Protein AF-A0A0G1R206-F1 (afdb_monomer_lite)

Structure (mmCIF, N/CA/C/O backbone):
data_AF-A0A0G1R206-F1
#
_entry.id   AF-A0A0G1R206-F1
#
loop_
_atom_site.group_PDB
_atom_site.id
_atom_site.type_symbol
_atom_site.label_atom_id
_atom_site.label_alt_id
_atom_site.label_comp_id
_atom_site.label_asym_id
_atom_site.label_entity_id
_atom_site.label_seq_id
_atom_site.pdbx_PDB_ins_code
_atom_site.Cartn_x
_atom_site.Cartn_y
_atom_site.Cartn_z
_atom_site.occupancy
_atom_site.B_iso_or_equiv
_atom_site.auth_seq_id
_atom_site.auth_comp_id
_atom_site.auth_asym_id
_atom_site.auth_atom_id
_atom_site.pdbx_PDB_model_num
ATOM 1 N N . MET A 1 1 ? -3.885 4.492 -8.298 1.00 53.81 1 MET A N 1
ATOM 2 C CA . MET A 1 1 ? -3.121 3.381 -7.678 1.00 53.81 1 MET A CA 1
ATOM 3 C C . MET A 1 1 ? -3.543 3.059 -6.242 1.00 53.81 1 MET A C 1
ATOM 5 O O . MET A 1 1 ? -3.027 2.108 -5.685 1.00 53.81 1 MET A O 1
ATOM 9 N N . VAL A 1 2 ? -4.567 3.716 -5.691 1.00 55.09 2 VAL A N 1
ATOM 10 C CA . VAL A 1 2 ? -5.422 3.139 -4.640 1.00 55.09 2 VAL A CA 1
ATOM 11 C C . VAL A 1 2 ? -6.850 3.320 -5.146 1.00 55.09 2 VAL A C 1
ATOM 13 O O . VAL A 1 2 ? -7.482 4.339 -4.912 1.00 55.09 2 VAL A O 1
ATOM 16 N N . HIS A 1 3 ? -7.275 2.417 -6.021 1.00 57.59 3 HIS A N 1
ATOM 17 C CA . HIS A 1 3 ? -8.615 2.390 -6.610 1.00 57.59 3 HIS A CA 1
ATOM 18 C C . HIS A 1 3 ? -9.048 0.931 -6.710 1.00 57.59 3 HIS A C 1
ATOM 20 O O . HIS A 1 3 ? -8.203 0.035 -6.691 1.00 57.59 3 HIS A O 1
ATOM 26 N N . GLY A 1 4 ? -10.354 0.695 -6.816 1.00 80.69 4 GLY A N 1
ATOM 27 C CA . GLY A 1 4 ? -10.894 -0.659 -6.776 1.00 80.69 4 GLY A CA 1
ATOM 28 C C . GLY A 1 4 ? -10.734 -1.259 -5.383 1.00 80.69 4 GLY A C 1
ATOM 29 O O . GLY A 1 4 ? -11.079 -0.621 -4.392 1.00 80.69 4 GLY A O 1
ATOM 30 N N . GLU A 1 5 ? -10.208 -2.475 -5.311 1.00 85.44 5 GLU A N 1
ATOM 31 C CA . GLU A 1 5 ? -10.139 -3.257 -4.074 1.00 85.44 5 GLU A CA 1
ATOM 32 C C . GLU A 1 5 ? -9.346 -2.565 -2.956 1.00 85.44 5 GLU A C 1
ATOM 34 O O . GLU A 1 5 ? -9.823 -2.503 -1.831 1.00 85.44 5 GLU A O 1
ATOM 39 N N . TYR A 1 6 ? -8.196 -1.949 -3.261 1.00 90.31 6 TYR A N 1
ATOM 40 C CA . TYR A 1 6 ? -7.359 -1.300 -2.237 1.00 90.31 6 TYR A CA 1
ATOM 41 C C . TYR A 1 6 ? -8.067 -0.098 -1.602 1.00 90.31 6 TYR A C 1
ATOM 43 O O . TYR A 1 6 ? -7.961 0.121 -0.401 1.00 90.31 6 TYR A O 1
ATOM 51 N N . GLY A 1 7 ? -8.805 0.674 -2.410 1.00 89.12 7 GLY A N 1
ATOM 52 C CA . GLY A 1 7 ? -9.569 1.825 -1.924 1.00 89.12 7 GLY A CA 1
ATOM 53 C C . GLY A 1 7 ? -10.706 1.399 -1.002 1.00 89.12 7 GLY A C 1
ATOM 54 O O . GLY A 1 7 ? -10.823 1.941 0.090 1.00 89.12 7 GLY A O 1
ATOM 55 N N . LYS A 1 8 ? -11.463 0.368 -1.400 1.00 92.06 8 LYS A N 1
ATOM 56 C CA . LYS A 1 8 ? -12.545 -0.195 -0.581 1.00 92.06 8 LYS A CA 1
ATOM 57 C C . LYS A 1 8 ? -12.030 -0.695 0.769 1.00 92.06 8 LYS A C 1
ATOM 59 O O . LYS A 1 8 ? -12.583 -0.333 1.798 1.00 92.06 8 LYS A O 1
ATOM 64 N N . THR A 1 9 ? -10.927 -1.446 0.778 1.00 94.00 9 THR A N 1
ATOM 65 C CA . THR A 1 9 ? -10.320 -1.932 2.026 1.00 94.00 9 THR A CA 1
ATOM 66 C C . THR A 1 9 ? -9.914 -0.783 2.949 1.00 94.00 9 THR A C 1
ATOM 68 O O . THR A 1 9 ? -10.171 -0.847 4.149 1.00 94.00 9 THR A O 1
ATOM 71 N N . LEU A 1 10 ? -9.306 0.283 2.414 1.00 94.19 10 LEU A N 1
ATOM 72 C CA . LEU A 1 10 ? -8.959 1.457 3.220 1.00 94.19 10 LEU A CA 1
ATOM 73 C C . LEU A 1 10 ? -10.197 2.174 3.760 1.00 94.19 10 LEU A C 1
ATOM 75 O O . LEU A 1 10 ? -10.203 2.550 4.925 1.00 94.19 10 LEU A O 1
ATOM 79 N N . GLU A 1 11 ? -11.242 2.345 2.950 1.00 93.62 11 GLU A N 1
ATOM 80 C CA . GLU A 1 11 ? -12.502 2.952 3.396 1.00 93.62 11 GLU A CA 1
ATOM 81 C C . GLU A 1 11 ? -13.126 2.175 4.558 1.00 93.62 11 GLU A C 1
ATOM 83 O O . GLU A 1 11 ? -13.540 2.781 5.547 1.00 93.62 11 GLU A O 1
ATOM 88 N N . GLU A 1 12 ? -13.137 0.843 4.480 1.00 94.94 12 GLU A N 1
ATOM 89 C CA . GLU A 1 12 ? -13.622 -0.010 5.564 1.00 94.94 12 GLU A CA 1
ATOM 90 C C . GLU A 1 12 ? -12.783 0.155 6.837 1.00 94.94 12 GLU A C 1
ATOM 92 O O . GLU A 1 12 ? -13.338 0.363 7.917 1.00 94.94 12 GLU A O 1
ATOM 97 N N . VAL A 1 13 ? -11.452 0.128 6.716 1.00 94.94 13 VAL A N 1
ATOM 98 C CA . VAL A 1 13 ? -10.538 0.324 7.854 1.00 94.94 13 VAL A CA 1
ATOM 99 C C . VAL A 1 13 ? -10.735 1.698 8.485 1.00 94.94 13 VAL A C 1
ATOM 101 O O . VAL A 1 13 ? -10.898 1.799 9.699 1.00 94.94 13 VAL A O 1
ATOM 104 N N . PHE A 1 14 ? -10.781 2.760 7.682 1.00 94.75 14 PHE A N 1
ATOM 105 C CA . PHE A 1 14 ? -10.981 4.119 8.181 1.00 94.75 14 PHE A CA 1
ATOM 106 C C . PHE A 1 14 ? -12.356 4.310 8.815 1.00 94.75 14 PHE A C 1
ATOM 108 O O . PHE A 1 14 ? -12.480 5.084 9.761 1.00 94.75 14 PHE A O 1
ATOM 115 N N . GLY A 1 15 ? -13.376 3.602 8.323 1.00 93.50 15 GLY A N 1
ATOM 116 C CA . GLY A 1 15 ? -14.697 3.566 8.938 1.00 93.50 15 GLY A CA 1
ATOM 117 C C . GLY A 1 15 ? -14.671 2.934 10.329 1.00 93.50 15 GLY A C 1
ATOM 118 O O . GLY A 1 15 ? -15.277 3.475 11.250 1.00 93.50 15 GLY A O 1
ATOM 119 N N . VAL A 1 16 ? -13.929 1.836 10.513 1.00 94.06 16 VAL A N 1
ATOM 120 C CA . VAL A 1 16 ? -13.759 1.213 11.838 1.00 94.06 16 VAL A CA 1
ATOM 121 C C . VAL A 1 16 ? -12.960 2.112 12.784 1.00 94.06 16 VAL A C 1
ATOM 123 O O . VAL A 1 16 ? -13.317 2.229 13.954 1.00 94.06 16 VAL A O 1
ATOM 126 N N . LEU A 1 17 ? -11.930 2.789 12.273 1.00 91.69 17 LEU A N 1
ATOM 127 C CA . LEU A 1 17 ? -11.118 3.752 13.025 1.00 91.69 17 LEU A CA 1
ATOM 128 C C . LEU A 1 17 ? -11.813 5.108 13.250 1.00 91.69 17 LEU A C 1
ATOM 130 O O . LEU A 1 17 ? -11.269 5.950 13.953 1.00 91.69 17 LEU A O 1
ATOM 134 N N . GLN A 1 18 ? -12.994 5.323 12.657 1.00 91.56 18 GLN A N 1
ATOM 135 C CA . GLN A 1 18 ? -13.769 6.567 12.733 1.00 91.56 18 GLN A CA 1
ATOM 136 C C . GLN A 1 18 ? -12.977 7.825 12.330 1.00 91.56 18 GLN A C 1
ATOM 138 O O . GLN A 1 18 ? -13.178 8.903 12.885 1.00 91.56 18 GLN A O 1
ATOM 143 N N . LEU A 1 19 ? -12.086 7.700 11.341 1.00 92.44 19 LEU A N 1
ATOM 144 C CA . LEU A 1 19 ? -11.276 8.828 10.875 1.00 92.44 19 LEU A CA 1
ATOM 145 C C . LEU A 1 19 ? -12.147 9.903 10.213 1.00 92.44 19 LEU A C 1
ATOM 147 O O . LEU A 1 19 ? -13.069 9.597 9.450 1.00 92.44 19 LEU A O 1
ATOM 151 N N . SER A 1 20 ? -11.803 11.169 10.429 1.00 92.50 20 SER A N 1
ATOM 152 C CA . SER A 1 20 ? -12.373 12.297 9.692 1.00 92.50 20 SER A CA 1
ATOM 153 C C . SER A 1 20 ? -11.952 12.286 8.217 1.00 92.50 20 SER A C 1
ATOM 155 O O . SER A 1 20 ? -10.951 11.682 7.836 1.00 92.50 20 SER A O 1
ATOM 157 N N . GLU A 1 21 ? -12.671 13.009 7.355 1.00 89.62 21 GLU A N 1
ATOM 158 C CA . GLU A 1 21 ? -12.316 13.116 5.928 1.00 89.62 21 GLU A CA 1
ATOM 159 C C . GLU A 1 21 ? -10.913 13.704 5.694 1.00 89.62 21 GLU A C 1
ATOM 161 O O . GLU A 1 21 ? -10.198 13.285 4.779 1.00 89.62 21 GLU A O 1
ATOM 166 N N . ALA A 1 22 ? -10.483 14.639 6.547 1.00 89.88 22 ALA A N 1
ATOM 167 C CA . ALA A 1 22 ? -9.135 15.200 6.490 1.00 89.88 22 ALA A CA 1
ATOM 168 C C . ALA A 1 22 ? -8.071 14.132 6.798 1.00 89.88 22 ALA A C 1
ATOM 170 O O . ALA A 1 22 ? -7.089 14.002 6.060 1.00 89.88 22 ALA A O 1
ATOM 171 N N . GLU A 1 23 ? -8.296 13.322 7.835 1.00 91.19 23 GLU A N 1
ATOM 172 C CA . GLU A 1 23 ? -7.420 12.205 8.192 1.00 91.19 23 GLU A CA 1
ATOM 173 C C . GLU A 1 23 ? -7.421 11.129 7.108 1.00 91.19 23 GLU A C 1
ATOM 175 O O . GLU A 1 23 ? -6.351 10.666 6.714 1.00 91.19 23 GLU A O 1
ATOM 180 N N . LYS A 1 24 ? -8.587 10.764 6.561 1.00 92.00 24 LYS A N 1
ATOM 181 C CA . LYS A 1 24 ? -8.689 9.805 5.452 1.00 92.00 24 LYS A CA 1
ATOM 182 C C . LYS A 1 24 ? -7.838 10.243 4.270 1.00 92.00 24 LYS A C 1
ATOM 184 O O . LYS A 1 24 ? -7.053 9.448 3.762 1.00 92.00 24 LYS A O 1
ATOM 189 N N . LYS A 1 25 ? -7.929 11.511 3.856 1.00 89.69 25 LYS A N 1
ATOM 190 C CA . LYS A 1 25 ? -7.132 12.036 2.739 1.00 89.69 25 LYS A CA 1
ATOM 191 C C . LYS A 1 25 ? -5.628 11.918 3.007 1.00 89.69 25 LYS A C 1
ATOM 193 O O . LYS A 1 25 ? -4.903 11.408 2.153 1.00 89.69 25 LYS A O 1
ATOM 198 N N . GLY A 1 26 ? -5.175 12.326 4.195 1.00 88.62 26 GLY A N 1
ATOM 199 C CA . GLY A 1 26 ? -3.769 12.205 4.592 1.00 88.62 26 GLY A CA 1
ATOM 200 C C . GLY A 1 26 ? -3.283 10.753 4.607 1.00 88.62 26 GLY A C 1
ATOM 201 O O . GLY A 1 26 ? -2.226 10.442 4.057 1.00 88.62 26 GLY A O 1
ATOM 202 N N . ASN A 1 27 ? -4.090 9.841 5.155 1.00 90.50 27 ASN A N 1
ATOM 203 C CA . ASN A 1 27 ? -3.764 8.419 5.216 1.00 90.50 27 ASN A CA 1
ATOM 204 C C . ASN A 1 27 ? -3.758 7.764 3.826 1.00 90.50 27 ASN A C 1
ATOM 206 O O . ASN A 1 27 ? -2.860 6.985 3.525 1.00 90.50 27 ASN A O 1
ATOM 210 N N . ILE A 1 28 ? -4.688 8.110 2.932 1.00 90.88 28 ILE A N 1
ATOM 211 C CA . ILE A 1 28 ? -4.677 7.622 1.543 1.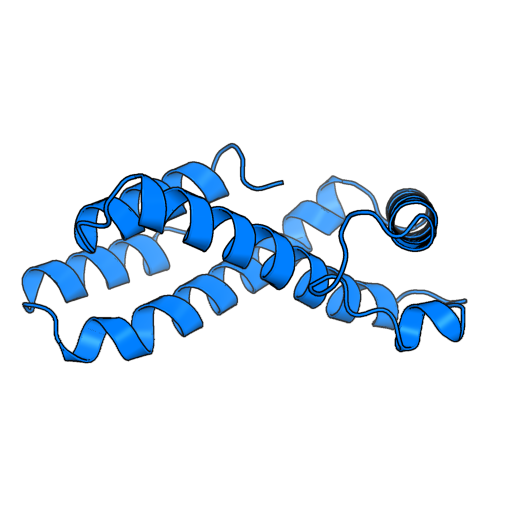00 90.88 28 ILE A CA 1
ATOM 212 C C . ILE A 1 28 ? -3.373 8.009 0.843 1.00 90.88 28 ILE A C 1
ATOM 214 O O . ILE A 1 28 ? -2.775 7.184 0.148 1.00 90.88 28 ILE A O 1
ATOM 218 N N . ASP A 1 29 ? -2.926 9.254 1.004 1.00 87.81 29 ASP A N 1
ATOM 219 C CA . ASP A 1 29 ? -1.687 9.712 0.379 1.00 87.81 29 ASP A CA 1
ATOM 220 C C . ASP A 1 29 ? -0.451 9.056 1.008 1.00 87.81 29 ASP A C 1
ATOM 222 O O . ASP A 1 29 ? 0.470 8.684 0.274 1.00 87.81 29 ASP A O 1
ATOM 226 N N . PHE A 1 30 ? -0.470 8.797 2.319 1.00 88.88 30 PHE A N 1
ATOM 227 C CA . PHE A 1 30 ? 0.515 7.937 2.978 1.00 88.88 30 PHE A CA 1
ATOM 228 C C . PHE A 1 30 ? 0.556 6.536 2.346 1.00 88.88 30 PHE A C 1
ATOM 230 O O . PHE A 1 30 ? 1.619 6.108 1.894 1.00 88.88 30 PHE A O 1
ATOM 237 N N . PHE A 1 31 ? -0.585 5.850 2.220 1.00 91.44 31 PHE A N 1
ATOM 238 C CA . PHE A 1 31 ? -0.657 4.505 1.635 1.00 91.44 31 PHE A CA 1
ATOM 239 C C . PHE A 1 31 ? -0.173 4.475 0.185 1.00 91.44 31 PHE A C 1
ATOM 241 O O . PHE A 1 31 ? 0.570 3.569 -0.190 1.00 91.44 31 PHE A O 1
ATOM 248 N N . LYS A 1 32 ? -0.533 5.472 -0.635 1.00 88.00 32 LYS A N 1
ATOM 249 C CA . LYS A 1 32 ? -0.035 5.585 -2.016 1.00 88.00 32 LYS A CA 1
ATOM 250 C C . LYS A 1 32 ? 1.489 5.683 -2.054 1.00 88.00 32 LYS A C 1
ATOM 252 O O . LYS A 1 32 ? 2.118 4.948 -2.811 1.00 88.00 32 LYS A O 1
ATOM 257 N N . ARG A 1 33 ? 2.074 6.585 -1.257 1.00 87.62 33 ARG A N 1
ATOM 258 C CA . ARG A 1 33 ? 3.527 6.820 -1.215 1.00 87.62 33 ARG A CA 1
ATOM 259 C C . ARG A 1 33 ? 4.271 5.599 -0.687 1.00 87.62 33 ARG A C 1
ATOM 261 O O . ARG A 1 33 ? 5.238 5.159 -1.304 1.00 87.62 33 ARG A O 1
ATOM 268 N N . ARG A 1 34 ? 3.787 5.024 0.415 1.00 89.81 34 ARG A N 1
ATOM 269 C CA . ARG A 1 34 ? 4.373 3.843 1.052 1.00 89.81 34 ARG A CA 1
ATOM 270 C C . ARG A 1 34 ? 4.326 2.635 0.124 1.00 89.81 34 ARG A C 1
ATOM 272 O O . ARG A 1 34 ? 5.364 2.030 -0.113 1.00 89.81 34 ARG A O 1
ATOM 279 N N . LEU A 1 35 ? 3.167 2.338 -0.466 1.00 90.94 35 LEU A N 1
ATOM 280 C CA . LEU A 1 35 ? 3.020 1.215 -1.391 1.00 90.94 35 LEU A CA 1
ATOM 281 C C . LEU A 1 35 ? 3.874 1.394 -2.650 1.00 90.94 35 LEU A C 1
ATOM 283 O O . LEU A 1 35 ? 4.485 0.432 -3.102 1.00 90.94 35 LEU A O 1
ATOM 287 N N . ALA A 1 36 ? 3.941 2.606 -3.209 1.00 88.31 36 ALA A N 1
ATOM 288 C CA . ALA A 1 36 ? 4.793 2.881 -4.363 1.00 88.31 36 ALA A CA 1
ATOM 289 C C . ALA A 1 36 ? 6.281 2.674 -4.036 1.00 88.31 36 ALA A C 1
ATOM 291 O O . ALA A 1 36 ? 7.008 2.107 -4.847 1.00 88.31 36 ALA A O 1
ATOM 292 N N . ASN A 1 37 ? 6.719 3.078 -2.841 1.00 89.88 37 ASN A N 1
ATOM 293 C CA . ASN A 1 37 ? 8.085 2.864 -2.377 1.00 89.88 37 ASN A CA 1
ATOM 294 C C . ASN A 1 37 ? 8.397 1.379 -2.143 1.00 89.88 37 ASN A C 1
ATOM 296 O O . ASN A 1 37 ? 9.407 0.888 -2.630 1.00 89.88 37 ASN A O 1
ATOM 300 N N . GLU A 1 38 ? 7.529 0.649 -1.439 1.00 91.00 38 GLU A N 1
ATOM 301 C CA . GLU A 1 38 ? 7.699 -0.796 -1.223 1.00 91.00 38 GLU A CA 1
ATOM 302 C C . GLU A 1 38 ? 7.707 -1.558 -2.553 1.00 91.00 38 GLU A C 1
ATOM 304 O O . GLU A 1 38 ? 8.546 -2.431 -2.759 1.00 91.00 38 GLU A O 1
ATOM 309 N N . LEU A 1 39 ? 6.821 -1.194 -3.486 1.00 91.75 39 LEU A N 1
ATOM 310 C CA . LEU A 1 39 ? 6.788 -1.802 -4.812 1.00 91.75 39 LEU A CA 1
ATOM 311 C C . LEU A 1 39 ? 8.066 -1.498 -5.595 1.00 91.75 39 LEU A C 1
ATOM 313 O O . LEU A 1 39 ? 8.601 -2.409 -6.213 1.00 91.75 39 LEU A O 1
ATOM 317 N N . TRP A 1 40 ? 8.577 -0.262 -5.544 1.00 90.50 40 TRP A N 1
ATOM 318 C CA . TRP A 1 40 ? 9.868 0.092 -6.140 1.00 90.50 40 TRP A CA 1
ATOM 319 C C . TRP A 1 40 ? 11.000 -0.771 -5.576 1.00 90.50 40 TRP A C 1
ATOM 321 O O . TRP A 1 40 ? 11.749 -1.378 -6.338 1.00 90.50 40 TRP A O 1
ATOM 331 N N . LEU A 1 41 ? 11.091 -0.879 -4.248 1.00 89.75 41 LEU A N 1
ATOM 332 C CA . LEU A 1 41 ? 12.101 -1.695 -3.574 1.00 89.75 41 LEU A CA 1
ATOM 333 C C . L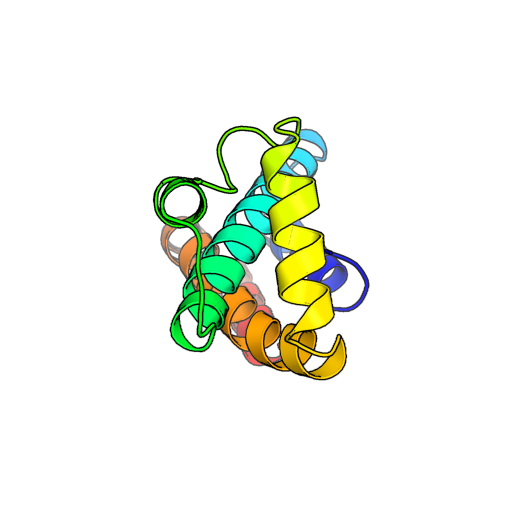EU A 1 41 ? 11.984 -3.188 -3.904 1.00 89.75 41 LEU A C 1
ATOM 335 O O . LEU A 1 41 ? 12.999 -3.885 -3.884 1.00 89.75 41 LEU A O 1
ATOM 339 N N . ASP A 1 42 ? 10.779 -3.684 -4.180 1.00 92.62 42 ASP A N 1
ATOM 340 C CA . ASP A 1 42 ? 10.554 -5.053 -4.638 1.00 92.62 42 ASP A CA 1
ATOM 341 C C . ASP A 1 42 ? 11.031 -5.250 -6.080 1.00 92.62 42 ASP A C 1
ATOM 343 O O . ASP A 1 42 ? 11.903 -6.080 -6.327 1.00 92.62 42 ASP A O 1
ATOM 347 N N . VAL A 1 43 ? 10.520 -4.451 -7.023 1.00 92.00 43 VAL A N 1
ATOM 348 C CA . VAL A 1 43 ? 10.790 -4.660 -8.453 1.00 92.00 43 VAL A CA 1
ATOM 349 C C . VAL A 1 43 ? 12.223 -4.320 -8.842 1.00 92.00 43 VAL A C 1
ATOM 351 O O . VAL A 1 43 ? 12.772 -4.966 -9.730 1.00 92.00 43 VAL A O 1
ATOM 354 N N . LYS A 1 44 ? 12.871 -3.361 -8.163 1.00 88.88 44 LYS A N 1
ATOM 355 C CA . LYS A 1 44 ? 14.247 -2.960 -8.492 1.00 88.88 44 LYS A CA 1
ATOM 356 C C . LYS A 1 44 ? 15.253 -4.101 -8.345 1.00 88.88 44 LYS A C 1
ATOM 358 O O . LYS A 1 44 ? 16.271 -4.094 -9.023 1.00 88.88 44 LYS A O 1
ATOM 363 N N . LYS A 1 45 ? 14.962 -5.090 -7.490 1.00 89.44 45 LYS A N 1
ATOM 364 C CA . LYS A 1 45 ? 15.810 -6.278 -7.290 1.00 89.44 45 LYS A CA 1
ATOM 365 C C . LYS A 1 45 ? 15.909 -7.141 -8.547 1.00 89.44 45 LYS A C 1
ATOM 367 O O . LYS A 1 45 ? 16.913 -7.818 -8.735 1.00 89.44 45 LYS A O 1
ATOM 372 N N . ASP A 1 46 ? 14.877 -7.094 -9.386 1.00 90.38 46 ASP A N 1
ATOM 373 C CA . ASP A 1 46 ? 14.781 -7.874 -10.618 1.00 90.38 46 ASP A CA 1
ATOM 374 C C . ASP A 1 46 ? 15.176 -7.054 -11.859 1.00 90.38 46 ASP A C 1
ATOM 376 O O . ASP A 1 46 ? 15.310 -7.604 -12.954 1.00 90.38 46 ASP A O 1
ATOM 380 N N . MET A 1 47 ? 15.380 -5.741 -11.705 1.00 89.00 47 MET A N 1
ATOM 381 C CA . MET A 1 47 ? 15.793 -4.857 -12.792 1.00 89.00 47 MET A CA 1
ATOM 382 C C . MET A 1 47 ? 17.290 -4.994 -13.058 1.00 89.00 47 MET A C 1
ATOM 384 O O . MET A 1 47 ? 18.124 -4.871 -12.163 1.00 89.00 47 MET A O 1
ATOM 388 N N . LYS A 1 48 ? 17.656 -5.195 -14.326 1.00 82.88 48 LYS A N 1
ATOM 389 C CA . LYS A 1 48 ? 19.059 -5.420 -14.719 1.00 82.88 48 LYS A CA 1
ATOM 390 C C . LYS A 1 48 ? 19.917 -4.155 -14.717 1.00 82.88 48 LYS A C 1
ATOM 392 O O . LYS A 1 48 ? 21.137 -4.259 -14.642 1.00 82.88 48 LYS A O 1
ATOM 397 N N . ASN A 1 49 ? 19.310 -2.979 -14.873 1.00 84.06 49 ASN A N 1
ATOM 398 C CA . ASN A 1 49 ? 20.037 -1.719 -15.013 1.00 84.06 49 ASN A CA 1
ATOM 399 C C . ASN A 1 49 ? 19.295 -0.577 -14.311 1.00 84.06 49 ASN A C 1
ATOM 401 O O . ASN A 1 49 ? 18.614 0.235 -14.944 1.00 84.06 49 ASN A O 1
ATOM 405 N N . VAL A 1 50 ? 19.418 -0.549 -12.984 1.00 84.38 50 VAL A N 1
ATOM 406 C CA . VAL A 1 50 ? 18.897 0.528 -12.139 1.00 84.38 50 VAL A CA 1
ATOM 407 C C . VAL A 1 50 ? 19.921 1.670 -12.113 1.00 84.38 50 VAL A C 1
ATOM 409 O O . VAL A 1 50 ? 21.054 1.459 -11.680 1.00 84.38 50 VAL A O 1
ATOM 412 N N . PRO A 1 51 ? 19.571 2.885 -12.574 1.00 84.50 51 PRO A N 1
ATOM 413 C CA . PRO A 1 51 ? 20.465 4.032 -12.462 1.00 84.50 51 PRO A CA 1
ATOM 414 C C . PRO A 1 51 ? 20.789 4.348 -10.998 1.00 84.50 51 PRO A C 1
ATOM 416 O O . PRO A 1 51 ? 19.899 4.294 -10.154 1.00 84.50 51 PRO A O 1
ATOM 419 N N . ALA A 1 52 ? 22.018 4.780 -10.701 1.00 84.62 52 ALA A N 1
ATOM 420 C CA . ALA A 1 52 ? 22.429 5.116 -9.331 1.00 84.62 52 ALA A CA 1
ATOM 421 C C . ALA A 1 52 ? 21.504 6.154 -8.662 1.00 84.62 52 ALA A C 1
ATOM 423 O O . ALA A 1 52 ? 21.162 6.021 -7.493 1.00 84.62 52 ALA A O 1
ATOM 424 N N . TRP A 1 53 ? 21.005 7.136 -9.423 1.00 83.75 53 TRP A N 1
ATOM 425 C CA . TRP A 1 53 ? 20.051 8.122 -8.903 1.00 83.75 53 TRP A CA 1
ATOM 426 C C . TRP A 1 53 ? 18.718 7.503 -8.457 1.00 83.75 53 TRP A C 1
ATOM 428 O O . TRP A 1 53 ? 18.029 8.084 -7.624 1.00 83.75 53 TRP A O 1
ATOM 438 N N . ALA A 1 54 ? 18.331 6.351 -9.016 1.00 82.81 54 ALA A N 1
ATOM 439 C CA . ALA A 1 54 ? 17.093 5.655 -8.677 1.00 82.81 54 ALA A CA 1
ATOM 440 C C . ALA A 1 54 ? 17.225 4.853 -7.372 1.00 82.81 54 ALA A C 1
ATOM 442 O O . ALA A 1 54 ? 16.221 4.599 -6.705 1.00 82.81 54 ALA A O 1
ATOM 443 N N . GLU A 1 55 ? 18.452 4.498 -6.976 1.00 76.19 55 GLU A N 1
ATOM 444 C CA . GLU A 1 55 ? 18.73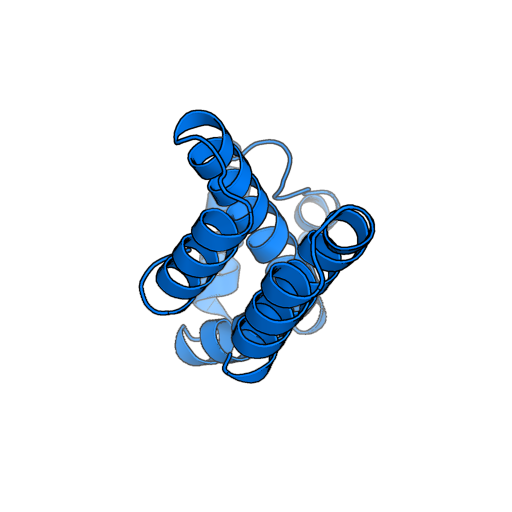0 3.882 -5.671 1.00 76.19 55 GLU A CA 1
ATOM 445 C C . GLU A 1 55 ? 18.486 4.862 -4.521 1.00 76.19 55 GLU A C 1
ATOM 447 O O . GLU A 1 55 ? 17.954 4.484 -3.478 1.00 76.19 55 GLU A O 1
ATOM 452 N N . GLU A 1 56 ? 18.826 6.133 -4.736 1.00 76.62 56 GLU A N 1
ATOM 453 C CA . GLU A 1 56 ? 18.673 7.215 -3.759 1.00 76.62 56 GLU A CA 1
ATOM 454 C C . GLU A 1 56 ? 17.264 7.825 -3.760 1.00 76.62 56 GLU A C 1
ATOM 456 O O . GLU A 1 56 ? 16.906 8.608 -2.875 1.00 76.62 56 GLU A O 1
ATOM 461 N N . LEU A 1 57 ? 16.442 7.473 -4.754 1.00 76.19 57 LEU A N 1
ATOM 462 C CA . LEU A 1 57 ? 15.136 8.078 -4.948 1.00 76.19 57 LEU A CA 1
ATOM 463 C C . LEU A 1 57 ? 14.130 7.539 -3.923 1.00 76.19 57 LEU A C 1
ATOM 465 O O . LEU A 1 57 ? 13.566 6.452 -4.065 1.00 76.19 57 LEU A O 1
ATOM 469 N N . GLN A 1 58 ? 13.850 8.336 -2.895 1.00 69.25 58 GLN A N 1
ATOM 470 C CA . GLN A 1 58 ? 12.739 8.067 -1.990 1.00 69.25 58 GLN A CA 1
ATOM 471 C C . GLN A 1 58 ? 11.426 8.500 -2.646 1.00 69.25 58 GLN A C 1
ATOM 473 O O . GLN A 1 58 ? 11.065 9.677 -2.637 1.00 69.25 58 GLN A O 1
ATOM 478 N N . VAL A 1 59 ? 10.660 7.528 -3.151 1.00 68.19 59 VAL A N 1
ATOM 479 C CA . VAL A 1 59 ? 9.348 7.752 -3.797 1.00 68.19 59 VAL A CA 1
ATOM 480 C C . VAL A 1 59 ? 8.349 8.458 -2.860 1.00 68.19 59 VAL A C 1
ATOM 482 O O . VAL A 1 59 ? 7.365 9.047 -3.304 1.00 68.19 59 VAL A O 1
ATOM 485 N N . MET A 1 60 ? 8.614 8.447 -1.550 1.00 62.44 60 MET A N 1
ATOM 486 C CA . MET A 1 60 ? 7.790 9.098 -0.534 1.00 62.44 60 MET A CA 1
ATOM 487 C C . MET A 1 60 ? 8.004 10.617 -0.407 1.00 62.44 60 MET A C 1
ATOM 489 O O . MET A 1 60 ? 7.127 11.279 0.153 1.00 62.44 60 MET A O 1
ATOM 493 N N . ALA A 1 61 ? 9.121 11.174 -0.890 1.00 59.59 61 ALA A N 1
ATOM 494 C CA . ALA A 1 61 ? 9.530 12.543 -0.558 1.00 59.59 61 ALA A CA 1
ATOM 495 C C . ALA A 1 61 ? 8.909 13.611 -1.477 1.00 59.59 61 ALA A C 1
ATOM 497 O O . ALA A 1 61 ? 8.277 14.542 -0.980 1.00 59.59 61 ALA A O 1
ATOM 498 N N . ASP A 1 62 ? 9.011 13.456 -2.799 1.00 68.56 62 ASP A N 1
ATOM 499 C CA . ASP A 1 62 ? 8.594 14.492 -3.750 1.00 68.56 62 ASP A CA 1
ATOM 500 C C . ASP A 1 62 ? 7.970 13.901 -5.018 1.00 68.56 62 ASP A C 1
ATOM 502 O O . ASP A 1 62 ? 8.667 13.492 -5.939 1.00 68.56 62 ASP A O 1
ATOM 506 N N . THR A 1 63 ? 6.637 13.893 -5.093 1.00 67.88 63 THR A N 1
ATOM 507 C CA . THR A 1 63 ? 5.894 13.394 -6.262 1.00 67.88 63 THR A CA 1
ATOM 508 C C . THR A 1 63 ? 5.999 14.293 -7.499 1.00 67.88 63 THR A C 1
ATOM 510 O O . THR A 1 63 ? 5.497 13.908 -8.554 1.00 67.88 63 THR A O 1
ATOM 513 N N . SER A 1 64 ? 6.586 15.488 -7.374 1.00 74.12 64 SER A N 1
ATOM 514 C CA . SER A 1 64 ? 6.807 16.421 -8.484 1.00 74.12 64 SER A CA 1
ATOM 515 C C . SER A 1 64 ? 8.165 16.239 -9.168 1.00 74.12 64 SER A C 1
ATOM 517 O O . SER A 1 64 ? 8.396 16.827 -10.224 1.00 74.12 64 SER A O 1
ATOM 519 N N . ASP A 1 65 ? 9.030 15.377 -8.621 1.00 79.38 65 ASP A N 1
ATOM 520 C CA . ASP A 1 65 ? 10.336 15.089 -9.200 1.00 79.38 65 ASP A CA 1
ATOM 521 C C . ASP A 1 65 ? 10.190 14.449 -10.599 1.00 79.38 65 ASP A C 1
ATOM 523 O O . ASP A 1 65 ? 9.615 13.359 -10.730 1.00 79.38 65 ASP A O 1
ATOM 527 N N . PRO A 1 66 ? 10.727 15.067 -11.669 1.00 82.00 66 PRO A N 1
ATOM 528 C CA . PRO A 1 66 ? 10.649 14.515 -13.021 1.00 82.00 66 PRO A CA 1
ATOM 529 C C . PRO A 1 66 ? 11.309 13.132 -13.148 1.00 82.00 66 PRO A C 1
ATOM 531 O O . PRO A 1 66 ? 10.902 12.330 -13.995 1.00 82.00 66 PRO A O 1
ATOM 534 N N . ARG A 1 67 ? 12.268 12.798 -12.274 1.00 86.06 67 ARG A N 1
ATOM 535 C CA . ARG A 1 67 ? 12.915 11.479 -12.219 1.00 86.06 67 ARG A CA 1
ATOM 536 C C . ARG A 1 67 ? 11.939 10.371 -11.831 1.00 86.06 67 ARG A C 1
ATOM 538 O O . ARG A 1 67 ? 12.104 9.239 -12.281 1.00 86.06 67 ARG A O 1
ATOM 545 N N . LEU A 1 68 ? 10.869 10.676 -11.087 1.00 83.44 68 LEU A N 1
ATOM 546 C CA . LEU A 1 68 ? 9.807 9.701 -10.808 1.00 83.44 68 LEU A CA 1
ATOM 547 C C . LEU A 1 68 ? 9.036 9.308 -12.066 1.00 83.44 68 LEU A C 1
ATOM 549 O O . LEU A 1 68 ? 8.631 8.153 -12.200 1.00 83.44 68 LEU A O 1
ATOM 553 N N . MET A 1 69 ? 8.831 10.241 -13.001 1.00 84.44 69 MET A N 1
ATOM 554 C CA . MET A 1 69 ? 8.185 9.909 -14.271 1.00 84.44 69 MET A CA 1
ATOM 555 C C . MET A 1 69 ? 9.071 8.995 -15.113 1.00 84.44 69 MET A C 1
ATOM 557 O O . MET A 1 69 ? 8.563 8.050 -15.718 1.00 84.44 69 MET A O 1
ATOM 561 N N . GLU A 1 70 ? 10.381 9.250 -15.145 1.00 88.38 70 GLU A N 1
ATOM 562 C CA . GLU A 1 70 ? 11.329 8.362 -15.821 1.00 88.38 70 GLU A CA 1
ATOM 563 C C . GLU A 1 70 ? 11.343 6.972 -15.172 1.00 88.38 70 GLU A C 1
ATOM 565 O O . GLU A 1 70 ? 11.212 5.966 -15.871 1.00 88.38 70 GLU A O 1
ATOM 570 N N . LEU A 1 71 ? 11.417 6.915 -13.841 1.00 88.38 71 LEU A N 1
ATOM 571 C CA . LEU A 1 71 ? 11.386 5.671 -13.078 1.00 88.38 71 LEU A CA 1
ATOM 572 C C . LEU A 1 71 ? 10.128 4.855 -13.385 1.00 88.38 71 LEU A C 1
ATOM 574 O O . LEU A 1 71 ? 10.209 3.670 -13.704 1.00 88.38 71 LEU A O 1
ATOM 578 N N . LYS A 1 72 ? 8.964 5.510 -13.360 1.00 87.25 72 LYS A N 1
ATOM 579 C CA . LYS A 1 72 ? 7.687 4.879 -13.686 1.00 87.25 72 LYS A CA 1
ATOM 580 C C . LYS A 1 72 ? 7.698 4.283 -15.093 1.00 87.25 72 LYS A C 1
ATOM 582 O O . LYS A 1 72 ? 7.284 3.140 -15.255 1.00 87.25 72 LYS A O 1
ATOM 587 N N . LYS A 1 73 ? 8.189 5.021 -16.096 1.00 88.88 73 LYS A N 1
ATOM 588 C CA . LYS A 1 73 ? 8.272 4.523 -17.479 1.00 88.88 73 LYS A CA 1
ATOM 589 C C . LYS A 1 73 ? 9.170 3.294 -17.593 1.00 88.88 73 LYS A C 1
ATOM 591 O O . LYS A 1 73 ? 8.822 2.371 -18.318 1.00 88.88 73 LYS A O 1
ATOM 596 N N . ARG A 1 74 ? 10.300 3.269 -16.879 1.00 90.06 74 ARG A N 1
ATOM 597 C CA . ARG A 1 74 ? 11.211 2.112 -16.856 1.00 90.06 74 ARG A CA 1
ATOM 598 C C . ARG A 1 74 ? 10.537 0.886 -16.246 1.00 90.06 74 ARG A C 1
ATOM 600 O O . ARG A 1 74 ? 10.533 -0.172 -16.862 1.00 90.06 74 ARG A O 1
ATOM 607 N N . VAL A 1 75 ? 9.890 1.051 -15.092 1.00 90.44 75 VAL A N 1
ATOM 608 C CA . VAL A 1 75 ? 9.141 -0.034 -14.440 1.00 90.44 75 VAL A CA 1
ATOM 609 C C . VAL A 1 75 ? 8.016 -0.551 -15.343 1.00 90.44 75 VAL A C 1
ATOM 611 O O . VAL A 1 75 ? 7.860 -1.756 -15.490 1.00 90.44 75 VAL A O 1
ATOM 614 N N . GLU A 1 76 ? 7.259 0.336 -15.993 1.00 90.44 76 GLU A N 1
ATOM 615 C CA . GLU A 1 76 ? 6.182 -0.050 -16.918 1.00 90.44 76 GLU A CA 1
ATOM 616 C C . GLU A 1 76 ? 6.692 -0.690 -18.224 1.00 90.44 76 GLU A C 1
ATOM 618 O O . GLU A 1 76 ? 5.926 -1.384 -18.891 1.00 90.44 76 GLU A O 1
ATOM 623 N N . ALA A 1 77 ? 7.958 -0.471 -18.594 1.00 91.56 77 ALA A N 1
ATOM 624 C CA . ALA A 1 77 ? 8.594 -1.121 -19.739 1.00 91.56 77 ALA A CA 1
ATOM 625 C C . ALA A 1 77 ? 9.110 -2.533 -19.410 1.00 91.56 77 ALA A C 1
ATOM 627 O O . ALA A 1 77 ? 9.147 -3.383 -20.297 1.00 91.56 77 ALA A O 1
ATOM 628 N N . GLU A 1 78 ? 9.501 -2.784 -18.157 1.00 92.50 78 GLU A N 1
ATOM 629 C CA . GLU A 1 78 ? 10.061 -4.071 -17.720 1.00 92.50 78 GLU A CA 1
ATOM 630 C C . GLU A 1 78 ? 9.016 -5.018 -17.115 1.00 92.50 78 GLU A C 1
ATOM 632 O O . GLU A 1 78 ? 9.141 -6.232 -17.259 1.00 92.50 78 GLU A O 1
ATOM 637 N N . PHE A 1 79 ? 7.968 -4.489 -16.478 1.00 93.31 79 PHE A N 1
ATOM 638 C CA . PHE A 1 79 ? 6.963 -5.286 -15.775 1.00 93.31 79 PHE A CA 1
ATOM 639 C C . PHE A 1 79 ? 5.557 -5.006 -16.294 1.00 93.31 79 PHE A C 1
ATOM 641 O O . PHE A 1 79 ? 5.115 -3.858 -16.402 1.00 93.31 79 PHE A O 1
ATOM 648 N N . SER A 1 80 ? 4.791 -6.069 -16.544 1.00 93.00 80 SER A N 1
ATOM 649 C CA . SER A 1 80 ? 3.395 -5.917 -16.943 1.00 93.00 80 SER A CA 1
ATOM 650 C C . SER A 1 80 ? 2.530 -5.387 -15.794 1.00 93.00 80 SER A C 1
ATOM 652 O O . SER A 1 80 ? 2.786 -5.613 -14.608 1.00 93.00 80 SER A O 1
ATOM 654 N N . ARG A 1 81 ? 1.400 -4.754 -16.135 1.00 89.25 81 ARG A N 1
ATOM 655 C CA . ARG A 1 81 ? 0.405 -4.326 -15.133 1.00 89.25 81 ARG A CA 1
ATOM 656 C C . ARG A 1 81 ? -0.092 -5.480 -14.257 1.00 89.25 81 ARG A C 1
ATOM 658 O O . ARG A 1 81 ? -0.381 -5.259 -13.085 1.00 89.25 81 ARG A O 1
ATOM 665 N N . SER A 1 82 ? -0.201 -6.691 -14.812 1.00 90.81 82 SER A N 1
ATOM 666 C CA . SER A 1 82 ? -0.637 -7.872 -14.057 1.00 90.81 82 SER A CA 1
ATOM 667 C C . SER A 1 82 ? 0.404 -8.290 -13.018 1.00 90.81 82 SER A C 1
ATOM 669 O O . SER A 1 82 ? 0.045 -8.588 -11.881 1.00 90.81 82 SER A O 1
ATOM 671 N N . GLU A 1 83 ? 1.691 -8.260 -13.369 1.00 92.56 83 GLU A N 1
ATOM 672 C CA . GLU A 1 83 ? 2.777 -8.559 -12.431 1.00 92.56 83 GLU A CA 1
ATOM 673 C C . GLU A 1 83 ? 2.865 -7.519 -11.319 1.00 92.56 83 GLU A C 1
ATOM 675 O O . GLU A 1 83 ? 2.904 -7.884 -10.145 1.00 92.56 83 GLU A O 1
ATOM 680 N N . LEU A 1 84 ? 2.804 -6.230 -11.664 1.00 91.69 84 LEU A N 1
ATOM 681 C CA . LEU A 1 84 ? 2.790 -5.148 -10.677 1.00 91.69 84 LEU A CA 1
ATOM 682 C C . LEU A 1 84 ? 1.576 -5.256 -9.740 1.00 91.69 84 LEU A C 1
ATOM 684 O O . LEU A 1 84 ? 1.700 -5.056 -8.531 1.00 91.69 84 LEU A O 1
ATOM 688 N N . ALA A 1 85 ? 0.404 -5.638 -10.259 1.00 89.56 85 ALA A N 1
ATOM 689 C CA . ALA A 1 85 ? -0.776 -5.900 -9.437 1.00 89.56 85 ALA A CA 1
ATOM 690 C C . ALA A 1 85 ? -0.551 -7.081 -8.476 1.00 89.56 85 ALA A C 1
ATOM 692 O O . ALA A 1 85 ? -0.784 -6.942 -7.275 1.00 89.56 85 ALA A O 1
ATOM 693 N N . LYS A 1 86 ? -0.028 -8.211 -8.971 1.00 92.31 86 LYS A N 1
ATOM 694 C CA . LYS A 1 86 ? 0.278 -9.395 -8.149 1.00 92.31 86 LYS A CA 1
ATOM 695 C C . LYS A 1 86 ? 1.292 -9.093 -7.045 1.00 92.31 86 LYS A C 1
ATOM 697 O O . LYS A 1 86 ? 1.087 -9.536 -5.921 1.00 92.31 86 LYS A O 1
ATOM 702 N N . ARG A 1 87 ? 2.342 -8.322 -7.345 1.00 93.38 87 ARG A N 1
ATOM 703 C CA . ARG A 1 87 ? 3.379 -7.918 -6.378 1.00 93.38 87 ARG A CA 1
ATOM 704 C C . ARG A 1 87 ? 2.871 -6.892 -5.369 1.00 93.38 87 ARG A C 1
ATOM 706 O O . ARG A 1 87 ? 3.167 -6.989 -4.185 1.00 93.38 87 ARG A O 1
ATOM 713 N N . SER A 1 88 ? 2.057 -5.932 -5.808 1.00 92.75 88 SER A N 1
ATOM 714 C CA . SER A 1 88 ? 1.534 -4.889 -4.915 1.00 92.75 88 SER A CA 1
ATOM 715 C C . SER A 1 88 ? 0.548 -5.415 -3.869 1.00 92.75 88 SER A C 1
ATOM 717 O O . SER A 1 88 ? 0.473 -4.846 -2.785 1.00 92.75 88 SER A O 1
ATOM 719 N N . ARG A 1 89 ? -0.186 -6.500 -4.148 1.00 92.75 89 ARG A N 1
ATOM 720 C CA . ARG A 1 89 ? -1.200 -7.039 -3.228 1.00 92.75 89 ARG A CA 1
ATOM 721 C C . ARG A 1 89 ? -0.627 -7.471 -1.864 1.00 92.75 89 ARG A C 1
ATOM 723 O O . ARG A 1 89 ? -1.095 -6.946 -0.852 1.00 92.75 89 ARG A O 1
ATOM 730 N N . PRO A 1 90 ? 0.386 -8.358 -1.778 1.00 94.31 90 PRO A N 1
ATOM 731 C CA . PRO A 1 90 ? 0.983 -8.724 -0.492 1.00 94.31 90 PRO A CA 1
ATOM 732 C C . PRO A 1 90 ? 1.680 -7.541 0.197 1.00 94.31 90 PRO A C 1
ATOM 734 O O . PRO A 1 90 ? 1.615 -7.431 1.420 1.00 94.31 90 PRO A O 1
ATOM 737 N N . LEU A 1 91 ? 2.282 -6.618 -0.565 1.00 94.38 91 LEU A N 1
ATOM 738 C CA . LEU A 1 91 ? 2.902 -5.406 -0.016 1.00 94.38 91 LEU A CA 1
ATOM 739 C C . LEU A 1 91 ? 1.869 -4.469 0.619 1.00 94.38 91 LEU A C 1
ATOM 741 O O . LEU A 1 91 ? 2.099 -3.927 1.700 1.00 94.38 91 LEU A O 1
ATOM 745 N N . PHE A 1 92 ? 0.706 -4.310 -0.014 1.00 94.38 92 PHE A N 1
ATOM 746 C CA . PHE A 1 92 ? -0.393 -3.532 0.544 1.00 94.38 92 PHE A CA 1
ATOM 747 C C . PHE A 1 92 ? -0.931 -4.184 1.816 1.00 94.38 92 PHE A C 1
ATOM 749 O O . PHE A 1 92 ? -1.086 -3.493 2.817 1.00 94.38 92 PHE A O 1
ATOM 756 N N . LYS A 1 93 ? -1.142 -5.509 1.816 1.00 94.38 93 LYS A N 1
ATOM 757 C CA . LYS A 1 93 ? -1.588 -6.243 3.010 1.00 94.38 93 LYS A CA 1
ATOM 758 C C . LYS A 1 93 ? -0.630 -6.046 4.185 1.00 94.38 93 LYS A C 1
ATOM 760 O O . LYS A 1 93 ? -1.077 -5.706 5.276 1.00 94.38 93 LYS A O 1
ATOM 765 N N . LYS A 1 94 ? 0.678 -6.183 3.944 1.00 94.31 94 LYS A N 1
ATOM 766 C CA . LYS A 1 94 ? 1.725 -5.909 4.937 1.00 94.31 94 LYS A CA 1
ATOM 767 C C . LYS A 1 94 ? 1.647 -4.467 5.450 1.00 94.31 94 LYS A C 1
ATOM 769 O O . LYS A 1 94 ? 1.585 -4.256 6.655 1.00 94.31 94 LYS A O 1
ATOM 774 N N . THR A 1 95 ? 1.582 -3.492 4.542 1.00 92.69 95 THR A N 1
ATOM 775 C CA . THR A 1 95 ? 1.474 -2.063 4.894 1.00 92.69 95 THR A CA 1
ATOM 776 C C . THR A 1 95 ? 0.234 -1.782 5.748 1.00 92.69 95 THR A C 1
ATOM 778 O O . THR A 1 95 ? 0.297 -1.027 6.713 1.00 92.69 95 THR A O 1
ATOM 781 N N . LEU A 1 96 ? -0.896 -2.410 5.416 1.00 93.25 96 LEU A N 1
ATOM 782 C CA . LEU A 1 96 ? -2.148 -2.282 6.155 1.00 93.25 96 LEU A CA 1
ATOM 783 C C . LEU A 1 96 ? -2.026 -2.849 7.573 1.00 93.25 96 LEU A C 1
ATOM 785 O O . LEU A 1 96 ? -2.477 -2.225 8.530 1.00 93.25 96 LEU A O 1
ATOM 789 N N . GLN A 1 97 ? -1.374 -4.002 7.714 1.00 93.00 97 GLN A N 1
ATOM 790 C CA . GLN A 1 97 ? -1.097 -4.624 9.007 1.00 93.00 97 GLN A CA 1
ATOM 791 C C . GLN A 1 97 ? -0.188 -3.750 9.877 1.00 93.00 97 GLN A C 1
ATOM 793 O O . GLN A 1 97 ? -0.500 -3.518 11.045 1.00 93.00 97 GLN A O 1
ATOM 798 N N . GLU A 1 98 ? 0.901 -3.230 9.307 1.00 92.25 98 GLU A N 1
ATOM 799 C CA . GLU A 1 98 ? 1.837 -2.327 9.990 1.00 92.25 98 GLU A CA 1
ATOM 800 C C . GLU A 1 98 ? 1.160 -1.029 10.445 1.00 92.25 98 GLU A C 1
ATOM 802 O O . GLU A 1 98 ? 1.479 -0.511 11.512 1.00 92.25 98 GLU A O 1
ATOM 807 N N . TYR A 1 99 ? 0.199 -0.527 9.667 1.00 90.56 99 TYR A N 1
ATOM 808 C CA . TYR A 1 99 ? -0.597 0.646 10.017 1.00 90.56 99 TYR A CA 1
ATOM 809 C C . TYR A 1 99 ? -1.595 0.368 11.153 1.00 90.56 99 TYR A C 1
ATOM 811 O O . TYR A 1 99 ? -1.713 1.163 12.082 1.00 90.56 99 TYR A O 1
ATOM 819 N N . ILE A 1 100 ? -2.306 -0.763 11.102 1.00 90.50 100 ILE A N 1
ATOM 820 C CA . ILE A 1 100 ? -3.378 -1.094 12.054 1.00 90.50 100 ILE A CA 1
ATOM 821 C C . ILE A 1 100 ? -2.840 -1.551 13.412 1.00 90.50 100 ILE A C 1
ATOM 823 O O . ILE A 1 100 ? -3.392 -1.164 14.437 1.00 90.50 100 ILE A O 1
ATOM 827 N N . THR A 1 101 ? -1.778 -2.358 13.436 1.00 88.88 101 THR A N 1
ATOM 828 C CA . THR A 1 101 ? -1.250 -2.983 14.665 1.00 88.88 101 THR A CA 1
ATOM 829 C C . THR A 1 101 ? -1.016 -1.995 15.822 1.00 88.88 101 THR A C 1
ATOM 831 O O . THR A 1 101 ? -1.487 -2.256 16.930 1.00 88.88 101 THR A O 1
ATOM 834 N N . PRO A 1 102 ? -0.338 -0.847 15.628 1.00 88.50 102 PRO A N 1
ATOM 835 C CA . PRO A 1 102 ? -0.162 0.112 16.718 1.00 88.50 102 PRO A CA 1
ATOM 836 C C . PRO A 1 102 ? -1.474 0.802 17.122 1.00 88.50 102 PRO A C 1
ATOM 838 O O . PRO A 1 102 ? -1.639 1.152 18.288 1.00 88.50 102 PRO A O 1
ATOM 841 N N . LEU A 1 103 ? -2.416 0.975 16.188 1.00 85.81 103 LEU A N 1
ATOM 842 C CA . LEU A 1 103 ? -3.704 1.627 16.439 1.00 85.81 103 LEU A CA 1
ATOM 843 C C . LEU A 1 103 ? -4.670 0.712 17.201 1.00 85.81 103 LEU A C 1
ATOM 845 O O . LEU A 1 103 ? -5.455 1.198 18.009 1.00 85.81 103 LEU A O 1
ATOM 849 N N . SER A 1 104 ? -4.591 -0.608 16.998 1.00 80.25 104 SER A N 1
ATOM 850 C CA . SER A 1 104 ? -5.486 -1.573 17.649 1.00 80.25 104 SER A CA 1
ATOM 851 C C . SER A 1 104 ? -5.339 -1.642 19.169 1.00 80.25 104 SER A C 1
ATOM 853 O O . SER A 1 104 ? -6.300 -1.987 19.846 1.00 80.25 104 SER A O 1
ATOM 855 N N . SER A 1 105 ? -4.185 -1.262 19.721 1.00 80.50 105 SER A N 1
ATOM 856 C CA . SER A 1 105 ? -3.918 -1.329 21.166 1.00 80.50 105 SER A CA 1
ATOM 857 C C . SER A 1 105 ? -4.813 -0.416 22.016 1.00 80.50 105 SER A C 1
ATOM 859 O O . SER A 1 105 ? -4.911 -0.624 23.221 1.00 80.50 105 SER A O 1
ATOM 861 N N . GLY A 1 106 ? -5.449 0.594 21.411 1.00 82.75 106 GLY A N 1
ATOM 862 C CA . GLY A 1 106 ? -6.360 1.526 22.085 1.00 82.75 106 GLY A CA 1
ATOM 863 C C . GLY A 1 106 ? -7.834 1.357 21.708 1.00 82.75 106 GLY A C 1
ATOM 864 O O . GLY A 1 106 ? -8.636 2.225 22.044 1.00 82.75 106 GLY A O 1
ATOM 865 N N . LEU A 1 107 ? -8.191 0.298 20.974 1.00 90.00 107 LEU A N 1
ATOM 866 C CA . LEU A 1 107 ? -9.544 0.094 20.456 1.00 90.00 107 LEU A CA 1
ATOM 867 C C . LEU A 1 107 ? -10.336 -0.933 21.268 1.00 90.00 107 LEU A C 1
ATOM 869 O O . LEU A 1 107 ? -9.790 -1.864 21.853 1.00 90.00 107 LEU A O 1
ATOM 873 N N . GLU A 1 108 ? -11.659 -0.793 21.225 1.00 91.94 108 GLU A N 1
ATOM 874 C CA . GLU A 1 108 ? -12.592 -1.779 21.768 1.00 91.94 108 GLU A CA 1
ATOM 875 C C . GLU A 1 108 ? -12.449 -3.140 21.048 1.00 91.94 108 GLU A C 1
ATOM 877 O O . GLU A 1 108 ? -12.254 -3.168 19.825 1.00 91.94 108 GLU A O 1
ATOM 882 N N . PRO A 1 109 ? -12.649 -4.281 21.738 1.00 91.31 109 PRO A N 1
ATOM 883 C CA . PRO A 1 109 ? -12.471 -5.618 21.159 1.00 91.31 109 PRO A CA 1
ATOM 884 C C . PRO A 1 109 ? -13.245 -5.863 19.856 1.00 91.31 109 PRO A C 1
ATOM 886 O O . PRO A 1 109 ? -12.748 -6.523 18.946 1.00 91.31 109 PRO A O 1
ATOM 889 N N . ASN A 1 110 ? -14.450 -5.297 19.728 1.00 93.19 110 ASN A N 1
ATOM 890 C CA . ASN A 1 110 ? -15.252 -5.412 18.509 1.00 93.19 110 ASN A CA 1
ATOM 891 C C . ASN A 1 110 ? -14.614 -4.671 17.319 1.00 93.19 110 ASN A C 1
ATOM 893 O O . ASN A 1 110 ? -14.627 -5.163 16.194 1.00 93.19 110 ASN A O 1
ATOM 897 N N . ALA A 1 111 ? -14.024 -3.496 17.552 1.00 92.31 111 ALA A N 1
ATOM 898 C CA . ALA A 1 111 ? -13.316 -2.763 16.506 1.00 92.31 111 ALA A CA 1
ATOM 899 C C . ALA A 1 111 ? -12.055 -3.521 16.063 1.00 92.31 111 ALA A C 1
ATOM 901 O O . ALA A 1 111 ? -11.814 -3.643 14.862 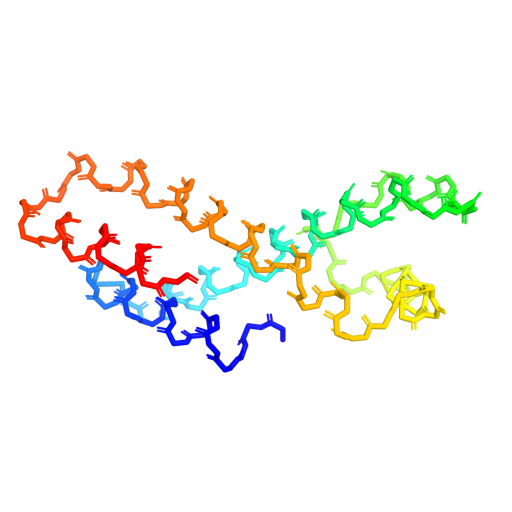1.00 92.31 111 ALA A O 1
ATOM 902 N N . ILE A 1 112 ? -11.312 -4.110 17.008 1.00 92.38 112 ILE A N 1
ATOM 903 C CA . ILE A 1 112 ? -10.151 -4.964 16.712 1.00 92.38 112 ILE A CA 1
ATOM 904 C C . ILE A 1 112 ? -10.568 -6.158 15.843 1.00 92.38 112 ILE A C 1
ATOM 906 O O . ILE A 1 112 ? -10.001 -6.356 14.770 1.00 92.38 112 ILE A O 1
ATOM 910 N N . ALA A 1 113 ? -11.607 -6.899 16.243 1.00 92.88 113 ALA A N 1
ATOM 911 C CA . ALA A 1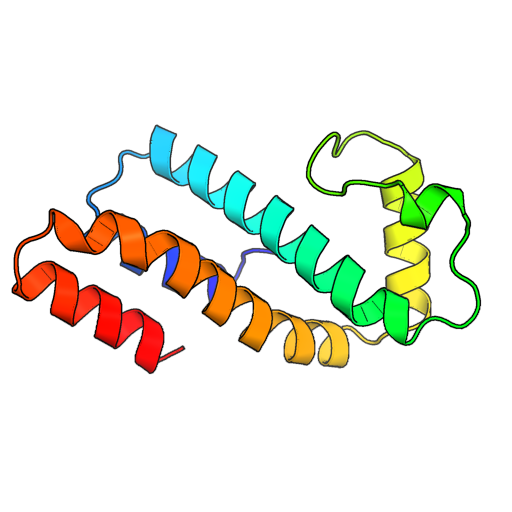 113 ? -12.096 -8.057 15.492 1.00 92.88 113 ALA A CA 1
ATOM 912 C C . ALA A 1 113 ? -12.497 -7.694 14.050 1.00 92.88 113 ALA A C 1
ATOM 914 O O . ALA A 1 113 ? -12.160 -8.412 13.107 1.00 92.88 113 ALA A O 1
ATOM 915 N N . ARG A 1 114 ? -13.158 -6.543 13.855 1.00 94.44 114 ARG A N 1
ATOM 916 C CA . ARG A 1 114 ? -13.516 -6.052 12.514 1.00 94.44 114 ARG A CA 1
ATOM 917 C C . ARG A 1 114 ? -12.284 -5.711 11.677 1.00 94.44 114 ARG A C 1
ATOM 919 O O . ARG A 1 114 ? -12.254 -6.046 10.496 1.00 94.44 114 ARG A O 1
ATOM 926 N N . LEU A 1 115 ? -11.264 -5.080 12.261 1.00 93.50 115 LEU A N 1
ATOM 927 C CA . LEU A 1 115 ? -10.009 -4.777 11.560 1.00 93.50 115 LEU A CA 1
ATOM 928 C C . LEU A 1 115 ? -9.270 -6.055 11.144 1.00 93.50 115 LEU A C 1
ATOM 930 O O . LEU A 1 115 ? -8.814 -6.159 10.003 1.00 93.50 115 LEU A O 1
ATOM 934 N N . GLU A 1 116 ? -9.203 -7.053 12.025 1.00 92.00 116 GLU A N 1
ATOM 935 C CA . GLU A 1 116 ? -8.617 -8.359 11.709 1.00 92.00 116 GLU A CA 1
ATOM 936 C C . GLU A 1 116 ? -9.364 -9.072 10.575 1.00 92.00 116 GLU A C 1
ATOM 938 O O . GLU A 1 116 ? -8.739 -9.671 9.697 1.00 92.00 116 GLU A O 1
ATOM 943 N N . GLU A 1 117 ? -10.695 -8.993 10.556 1.00 94.00 117 GLU A N 1
ATOM 944 C CA . GLU A 1 117 ? -11.520 -9.557 9.487 1.00 94.00 117 GLU A CA 1
ATOM 945 C C . GLU A 1 117 ? -11.274 -8.856 8.140 1.00 94.00 117 GLU A C 1
ATOM 947 O O . GLU A 1 117 ? -11.194 -9.515 7.099 1.00 94.00 117 GLU A O 1
ATOM 952 N N . ILE A 1 118 ? -11.111 -7.527 8.142 1.00 93.38 118 ILE A N 1
ATOM 953 C CA . ILE A 1 118 ? -10.750 -6.758 6.940 1.00 93.38 118 ILE A CA 1
ATOM 954 C C . ILE A 1 118 ? -9.366 -7.168 6.413 1.00 93.38 118 ILE A C 1
ATOM 956 O O . ILE A 1 118 ? -9.191 -7.351 5.210 1.00 93.38 118 ILE A O 1
ATOM 960 N N . ILE A 1 119 ? -8.385 -7.386 7.290 1.00 90.44 119 ILE A N 1
ATOM 961 C CA . ILE A 1 119 ? -7.058 -7.867 6.874 1.00 90.44 119 ILE A CA 1
ATOM 962 C C . ILE A 1 119 ? -7.130 -9.310 6.348 1.00 90.44 119 ILE A C 1
ATOM 964 O O . ILE A 1 119 ? -6.453 -9.653 5.376 1.00 90.44 119 ILE A O 1
ATOM 968 N N . LYS A 1 120 ? -7.921 -10.183 6.984 1.00 90.56 120 LYS A N 1
ATOM 969 C CA . LYS A 1 120 ? -8.042 -11.596 6.590 1.00 90.56 120 LYS A CA 1
ATOM 970 C C . LYS A 1 120 ? -8.686 -11.771 5.218 1.00 90.56 120 LYS A C 1
ATOM 972 O O . LYS A 1 120 ? -8.208 -12.611 4.460 1.00 90.56 120 LYS A O 1
ATOM 977 N N . ARG A 1 121 ? -9.734 -11.000 4.904 1.00 90.50 121 ARG A N 1
ATOM 978 C CA . ARG A 1 121 ? -10.473 -11.112 3.631 1.00 90.50 121 ARG A CA 1
ATOM 979 C C . ARG A 1 121 ? -9.697 -10.597 2.413 1.00 90.50 121 ARG A C 1
ATOM 981 O O . ARG A 1 121 ? -10.056 -10.936 1.290 1.00 90.50 121 ARG A O 1
ATOM 988 N N . PHE A 1 122 ? -8.695 -9.750 2.640 1.00 84.94 122 PHE A N 1
ATOM 989 C CA . PHE A 1 122 ? -7.890 -9.120 1.599 1.00 84.94 122 PHE A CA 1
ATOM 990 C C . PHE A 1 122 ? -6.729 -10.012 1.133 1.00 84.94 122 PHE A C 1
ATOM 992 O O . PHE A 1 122 ? -6.528 -10.145 -0.100 1.00 84.94 122 PHE A O 1
#

Radius of gyration: 16.01 Å; chains: 1; bounding box: 38×28×42 Å

Secondary structure (DSSP, 8-state):
---THHHHHHHHHHHHTT--HHHHHHHHHHHHHHHHHHHHHHHTTT-S---HHHHS--TTT-TT-HHHHHHHHHHHHHS-HHHHHHHHHHHHHHHHHHHHHHHHTTS-HHHHHHHHHHHHH-

Sequence (122 aa):
MVHGEYGKTLEEVFGVLQLSEAEKKGNIDFFKRRLANELWLDVKKDMKNVPAWAEELQVMADTSDPRLMELKKRVEAEFSRSELAKRSRPLFKKTLQEYITPLSSGLEPNAIARLEEIIKRF

pLDDT: mean 87.51, std 8.41, range [53.81, 94.94]

Foldseek 3Di:
DCDDPNVVLLVQLCVLVVDDPVVSVVVVLVLVQQLVQVLLVVCVVVDPDD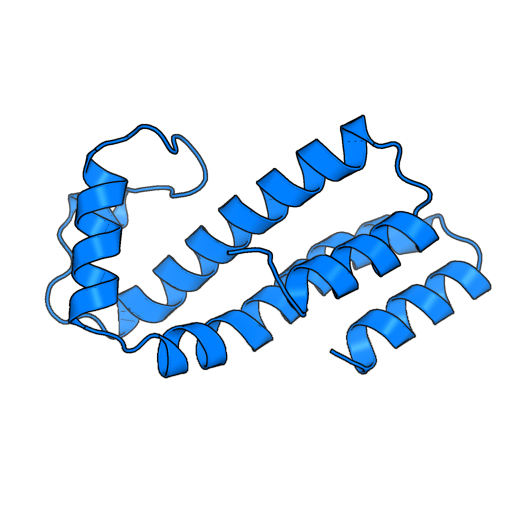DPVSVVDRSNPDPPPVVVVVSVVSCCVVDPPVRSVVSSVVVSLVVLCVVVVVVLVPDDPVSNVSSVVSSVVD